Protein AF-A0A3A6NIM0-F1 (afdb_monomer_lite)

pLDDT: mean 79.56, std 12.31, range [43.12, 96.31]

Sequence (168 aa):
MMKQRIIAAMPLISLTLFLGVGIFYQEWEKAAGFFLLIPLSWIVFSKHPLRRLSDFMIIIALGVFLWIGITFEVWHPTWLVFLSIPLVDVIADKKLTPRRLVFIAILGVYILLGVLFDEWNRAWIVLFFIPIINTIFFPNKTFKNMTREPIGERFRRYVINEERDEEN

Radius of gyration: 22.82 Å; chains: 1; bounding box: 58×51×54 Å

Secondary structure (DSSP, 8-state):
-HHHHHHHHHHHHHHHHHHHHHHHH--HHHHGGGGGHHHHHHHHTSS-TGGGHHHHHHHHHHHHHHHHHHHH---TTTTHHHHHHHHHHHHH-S---HHHHHHHHHHHHHHHHHHHH--HHHHGGGGGHHHHHHHHHS--HHHHHHTTS-HHHHHHHHHHHHHHHH--

Foldseek 3Di:
DVLVVVLVCLVVVLVVQLCVCCVPVVCNVVSNVSVVSNVVSVQVSDPCNPVVVLVVLVVVLVVQLVVCCVPVVDNLVSCVSVVVSVVCVLVVDPDDDPLVVLVVVLVVVLVVCCVPVVPSVVSVVSNVVSVVVCCVVPPDVVVVVVVVDDPVVVVVVVVVVVVVVVVD

Structure (mmCIF, N/CA/C/O backbone):
data_AF-A0A3A6NIM0-F1
#
_entry.id   AF-A0A3A6NIM0-F1
#
loop_
_atom_site.group_PDB
_atom_site.id
_atom_site.type_symbol
_atom_site.label_atom_id
_atom_site.label_alt_id
_atom_site.label_comp_id
_atom_site.label_asym_id
_atom_site.label_entity_id
_atom_site.label_seq_id
_atom_site.pdbx_PDB_ins_code
_atom_site.Cartn_x
_atom_site.Cartn_y
_atom_site.Cartn_z
_atom_site.occupancy
_atom_site.B_iso_or_equiv
_atom_site.auth_seq_id
_atom_site.auth_comp_id
_atom_site.auth_asym_id
_atom_site.auth_atom_id
_atom_site.pdbx_PDB_model_num
ATOM 1 N N . MET A 1 1 ? 10.269 24.511 9.379 1.00 59.59 1 MET A N 1
ATOM 2 C CA . MET A 1 1 ? 10.630 24.312 10.799 1.00 59.59 1 MET A CA 1
ATOM 3 C C . MET A 1 1 ? 9.445 23.943 11.703 1.00 59.59 1 MET A C 1
ATOM 5 O O . MET A 1 1 ? 9.507 22.886 12.312 1.00 59.59 1 MET A O 1
ATOM 9 N N . MET A 1 2 ? 8.340 24.708 11.780 1.00 70.00 2 MET A N 1
ATOM 10 C CA . MET A 1 2 ? 7.225 24.386 12.712 1.00 70.00 2 MET A CA 1
ATOM 11 C C . MET A 1 2 ? 6.562 23.012 12.487 1.00 70.00 2 MET A C 1
ATOM 13 O O . MET A 1 2 ? 6.302 22.294 13.446 1.00 70.00 2 MET A O 1
ATOM 17 N N . LYS A 1 3 ? 6.362 22.598 11.228 1.00 73.69 3 LYS A N 1
ATOM 18 C CA . LYS A 1 3 ? 5.732 21.308 10.878 1.00 73.69 3 LYS A CA 1
ATOM 19 C C . LYS A 1 3 ? 6.486 20.088 11.437 1.00 73.69 3 LYS A C 1
ATOM 21 O O . LYS A 1 3 ? 5.866 19.158 11.929 1.00 73.69 3 LYS A O 1
ATOM 26 N N . GLN A 1 4 ? 7.820 20.111 11.412 1.00 77.06 4 GLN A N 1
ATOM 27 C CA . GLN A 1 4 ? 8.660 19.014 11.917 1.00 77.06 4 GLN A CA 1
ATOM 28 C C . GLN A 1 4 ? 8.628 18.917 13.446 1.00 77.06 4 GLN A C 1
ATOM 30 O O . GLN A 1 4 ? 8.593 17.816 13.984 1.00 77.06 4 GLN A O 1
ATOM 35 N N . ARG A 1 5 ? 8.569 20.061 14.142 1.00 81.25 5 ARG A N 1
ATOM 36 C CA . ARG A 1 5 ? 8.421 20.101 15.606 1.00 81.25 5 ARG A CA 1
ATOM 37 C C . ARG A 1 5 ? 7.091 19.493 16.048 1.00 81.25 5 ARG A C 1
ATOM 39 O O . ARG A 1 5 ? 7.057 18.752 17.020 1.00 81.25 5 ARG A O 1
ATOM 46 N N . ILE A 1 6 ? 6.022 19.761 15.296 1.00 81.12 6 ILE A N 1
ATOM 47 C CA . ILE A 1 6 ? 4.699 19.178 15.544 1.00 81.12 6 ILE A CA 1
ATOM 48 C C . ILE A 1 6 ? 4.733 17.661 15.334 1.00 81.12 6 ILE A C 1
ATOM 50 O O . ILE A 1 6 ? 4.309 16.938 16.224 1.00 81.12 6 ILE A O 1
ATOM 54 N N . ILE A 1 7 ? 5.286 17.168 14.218 1.00 82.31 7 ILE A N 1
ATOM 55 C CA . ILE A 1 7 ? 5.404 15.721 13.947 1.00 82.31 7 ILE A CA 1
ATOM 56 C C . ILE A 1 7 ? 6.191 15.010 15.059 1.00 82.31 7 ILE A C 1
ATOM 58 O O . ILE A 1 7 ? 5.758 13.969 15.543 1.00 82.31 7 ILE A O 1
ATOM 62 N N . ALA A 1 8 ? 7.309 15.590 15.506 1.00 83.62 8 ALA A N 1
ATOM 63 C CA . ALA A 1 8 ? 8.135 15.017 16.568 1.00 83.62 8 ALA A CA 1
ATOM 64 C C . ALA A 1 8 ? 7.427 14.979 17.936 1.00 83.62 8 ALA A C 1
ATOM 66 O O . ALA A 1 8 ? 7.703 14.097 18.744 1.00 83.62 8 ALA A O 1
ATOM 67 N N . ALA A 1 9 ? 6.498 15.904 18.194 1.00 89.94 9 ALA A N 1
ATOM 68 C CA . ALA A 1 9 ? 5.733 15.954 19.439 1.00 89.94 9 ALA A CA 1
ATOM 69 C C . ALA A 1 9 ? 4.521 15.002 19.461 1.00 89.94 9 ALA A C 1
ATOM 71 O O . ALA A 1 9 ? 3.948 14.769 20.522 1.00 89.94 9 ALA A O 1
ATOM 72 N N . MET A 1 10 ? 4.113 14.436 18.320 1.00 92.00 10 MET A N 1
ATOM 73 C CA . MET A 1 10 ? 2.891 13.621 18.218 1.00 92.00 10 MET A CA 1
ATOM 74 C C . MET A 1 10 ? 2.877 12.353 19.067 1.00 92.00 10 MET A C 1
ATOM 76 O O . MET A 1 10 ? 1.832 12.090 19.657 1.00 92.00 10 MET A O 1
ATOM 80 N N . PRO A 1 11 ? 3.978 11.587 19.199 1.00 92.44 11 PRO A N 1
ATOM 81 C CA . PRO A 1 11 ? 4.008 10.449 20.114 1.00 92.44 11 PRO A CA 1
ATOM 82 C C . PRO A 1 11 ? 3.717 10.862 21.559 1.00 92.44 11 PRO A C 1
ATOM 84 O O . PRO A 1 11 ? 2.947 10.197 22.245 1.00 92.44 11 PRO A O 1
ATOM 87 N N . LEU A 1 12 ? 4.262 12.003 21.995 1.00 95.25 12 LEU A N 1
ATOM 88 C CA . LEU A 1 12 ? 4.029 12.543 23.334 1.00 95.25 12 LEU A CA 1
ATOM 89 C C . LEU A 1 12 ? 2.577 13.013 23.503 1.00 95.25 12 LEU A C 1
ATOM 91 O O . LEU A 1 12 ? 1.937 12.687 24.496 1.00 95.25 12 LEU A O 1
ATOM 95 N N . ILE A 1 13 ? 2.035 13.744 22.525 1.00 92.69 13 ILE A N 1
ATOM 96 C CA . ILE A 1 13 ? 0.644 14.230 22.552 1.00 92.69 13 ILE A CA 1
ATOM 97 C C . ILE A 1 13 ? -0.339 13.051 22.576 1.00 92.69 13 ILE A C 1
ATOM 99 O O . ILE A 1 13 ? -1.258 13.029 23.391 1.00 92.69 13 ILE A O 1
ATOM 103 N N . SER A 1 14 ? -0.115 12.053 21.719 1.00 94.19 14 SER A N 1
ATOM 104 C CA . SER A 1 14 ? -0.895 10.816 21.669 1.00 94.19 14 SER A CA 1
ATOM 105 C C . SER A 1 14 ? -0.870 10.077 23.003 1.00 94.19 14 SER A C 1
ATOM 107 O O . SER A 1 14 ? -1.913 9.626 23.467 1.00 94.19 14 SER A O 1
ATOM 109 N N . LEU A 1 15 ? 0.308 9.944 23.616 1.00 95.31 15 LEU A N 1
ATOM 110 C CA . LEU A 1 15 ? 0.467 9.278 24.907 1.00 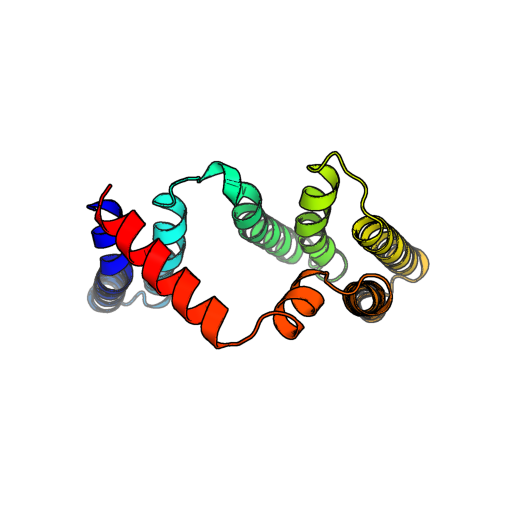95.31 15 LEU A CA 1
ATOM 111 C C . LEU A 1 15 ? -0.309 10.013 26.006 1.00 95.31 15 LEU A C 1
ATOM 113 O O . LEU A 1 15 ? -1.031 9.384 26.774 1.00 95.31 15 LEU A O 1
ATOM 117 N N . THR A 1 16 ? -0.196 11.341 26.061 1.00 96.31 16 THR A N 1
ATOM 118 C CA . THR A 1 16 ? -0.900 12.160 27.055 1.00 96.31 16 THR A CA 1
ATOM 119 C C . THR A 1 16 ? -2.416 12.028 26.919 1.00 96.31 16 THR A C 1
ATOM 121 O O . THR A 1 16 ? -3.106 11.878 27.924 1.00 96.31 16 THR A O 1
ATOM 124 N N . LEU A 1 17 ? -2.944 12.027 25.690 1.00 94.62 17 LEU A N 1
ATOM 125 C CA . LEU A 1 17 ? -4.375 11.824 25.437 1.00 94.62 17 LEU A CA 1
ATOM 126 C C . LEU A 1 17 ? -4.829 10.402 25.786 1.00 94.62 17 LEU A C 1
ATOM 128 O O . LEU A 1 17 ? -5.872 10.238 26.416 1.00 94.62 17 LEU A O 1
ATOM 132 N N . PHE A 1 18 ? -4.032 9.390 25.432 1.00 95.50 18 PHE A N 1
ATOM 133 C CA . PHE A 1 18 ? -4.295 7.995 25.783 1.00 95.50 18 PHE A CA 1
ATOM 134 C C . PHE A 1 18 ? -4.392 7.806 27.300 1.00 95.50 18 PHE A C 1
ATOM 136 O O . PHE A 1 18 ? -5.378 7.265 27.795 1.00 95.50 18 PHE A O 1
ATOM 143 N N . LEU A 1 19 ? -3.397 8.300 28.043 1.00 96.19 19 LEU A N 1
ATOM 144 C CA . LEU A 1 19 ? -3.370 8.202 29.500 1.00 96.19 19 LEU A CA 1
ATOM 145 C C . LEU A 1 19 ? -4.482 9.031 30.143 1.00 96.19 19 LEU A C 1
ATOM 147 O O . LEU A 1 19 ? -5.120 8.557 31.075 1.00 96.19 19 LEU A O 1
ATOM 151 N N . GLY A 1 20 ? -4.758 10.234 29.635 1.00 95.94 20 GLY A N 1
ATOM 152 C CA . GLY A 1 20 ? -5.856 11.063 30.126 1.00 95.94 20 GLY A CA 1
ATOM 153 C C . GLY A 1 20 ? -7.197 10.344 30.004 1.00 95.94 20 GLY A C 1
ATOM 154 O O . GLY A 1 20 ? -7.900 10.167 30.996 1.00 95.94 20 GLY A O 1
ATOM 155 N N . VAL A 1 21 ? -7.538 9.856 28.811 1.00 95.00 21 VAL A N 1
ATOM 156 C CA . VAL A 1 21 ? -8.824 9.176 28.606 1.00 95.00 21 VAL A CA 1
ATOM 157 C C . VAL A 1 21 ? -8.883 7.832 29.337 1.00 95.00 21 VAL A C 1
ATOM 159 O O . VAL A 1 21 ? -9.898 7.524 29.960 1.00 95.00 21 VAL A O 1
ATOM 162 N N . GLY A 1 22 ? -7.785 7.073 29.349 1.00 92.62 22 GLY A N 1
ATOM 163 C CA . GLY A 1 22 ? -7.688 5.808 30.078 1.00 92.62 22 GLY A CA 1
ATOM 164 C C . GLY A 1 22 ? -7.839 5.963 31.594 1.00 92.62 22 GLY A C 1
ATOM 165 O O . GLY A 1 22 ? -8.506 5.149 32.224 1.00 92.62 22 GLY A O 1
ATOM 166 N N . ILE A 1 23 ? -7.287 7.023 32.192 1.00 95.62 23 ILE A N 1
ATOM 167 C CA . ILE A 1 23 ? -7.361 7.245 33.645 1.00 95.62 23 ILE A CA 1
ATOM 168 C C . ILE A 1 23 ? -8.702 7.868 34.053 1.00 95.62 23 ILE A C 1
ATOM 170 O O . ILE A 1 23 ? -9.320 7.393 35.003 1.00 95.62 23 ILE A O 1
ATOM 174 N N . PHE A 1 24 ? -9.166 8.915 33.359 1.00 95.94 24 PHE A N 1
ATOM 175 C CA . PHE A 1 24 ? -10.375 9.649 33.762 1.00 95.94 24 PHE A CA 1
ATOM 176 C C . PHE A 1 24 ? -11.676 8.931 33.394 1.00 95.94 24 PHE A C 1
ATOM 178 O O . PHE A 1 24 ? -12.638 8.999 34.154 1.00 95.94 24 PHE A O 1
ATOM 185 N N . TYR A 1 25 ? -11.713 8.252 32.246 1.00 93.06 25 TYR A N 1
ATOM 186 C CA . TYR A 1 25 ? -12.935 7.635 31.720 1.00 93.06 25 TYR A CA 1
ATOM 187 C C . TYR A 1 25 ? -12.893 6.100 31.749 1.00 93.06 25 TYR A C 1
ATOM 189 O O . TYR A 1 25 ? -13.901 5.467 31.461 1.00 93.06 25 TYR A O 1
ATOM 197 N N . GLN A 1 26 ? -11.750 5.490 32.096 1.00 91.69 26 GLN A N 1
ATOM 198 C CA . GLN A 1 26 ? -11.525 4.033 32.057 1.00 91.69 26 GLN A CA 1
ATOM 199 C C . GLN A 1 26 ? -11.780 3.375 30.688 1.00 91.69 26 GLN A C 1
ATOM 201 O O . GLN A 1 26 ? -11.884 2.155 30.579 1.00 91.69 26 GLN A O 1
ATOM 206 N N . GLU A 1 27 ? -11.807 4.165 29.613 1.00 91.69 27 GLU A N 1
ATOM 207 C CA . GLU A 1 27 ? -12.074 3.694 28.252 1.00 91.69 27 GLU A CA 1
ATOM 208 C C . GLU A 1 27 ? -10.775 3.439 27.465 1.00 91.69 27 GLU A C 1
ATOM 210 O O . GLU A 1 27 ? -10.492 4.093 26.460 1.00 91.69 27 GLU A O 1
ATOM 215 N N . TRP A 1 28 ? -9.967 2.473 27.912 1.00 90.25 28 TRP A N 1
ATOM 216 C CA . TRP A 1 28 ? -8.664 2.144 27.308 1.00 90.25 28 TRP A CA 1
ATOM 217 C C . TRP A 1 28 ? -8.745 1.761 25.825 1.00 90.25 28 TRP A C 1
ATOM 219 O O . TRP A 1 28 ? -7.873 2.131 25.037 1.00 90.25 28 TRP A O 1
ATOM 229 N N . GLU A 1 29 ? -9.814 1.066 25.434 1.00 86.75 29 GLU A N 1
ATOM 230 C CA . GLU A 1 29 ? -10.038 0.631 24.052 1.00 86.75 29 GLU A CA 1
ATOM 231 C C . GLU A 1 29 ? -10.254 1.817 23.107 1.00 86.75 29 GLU A C 1
ATOM 233 O O . GLU A 1 29 ? -9.649 1.882 22.037 1.00 86.75 29 GLU A O 1
ATOM 238 N N . LYS A 1 30 ? -11.060 2.804 23.518 1.00 85.25 30 LYS A N 1
ATOM 239 C CA . LYS A 1 30 ? -11.299 4.009 22.711 1.00 85.25 30 LYS A CA 1
ATOM 240 C C . LYS A 1 30 ? -10.098 4.949 22.753 1.00 85.25 30 LYS A C 1
ATOM 242 O O . LYS A 1 30 ? -9.744 5.544 21.736 1.00 85.25 30 LYS A O 1
ATOM 247 N N . ALA A 1 31 ? -9.424 5.031 23.901 1.00 89.50 31 ALA A N 1
ATOM 248 C CA . ALA A 1 31 ? -8.204 5.809 24.065 1.00 89.50 31 ALA A CA 1
ATOM 249 C C . ALA A 1 31 ? -7.076 5.321 23.140 1.00 89.50 31 ALA A C 1
ATOM 251 O O . ALA A 1 31 ? -6.295 6.133 22.642 1.00 89.50 31 ALA A O 1
ATOM 252 N N . ALA A 1 32 ? -6.990 4.016 22.852 1.00 89.25 32 ALA A N 1
ATOM 253 C CA . ALA A 1 32 ? -5.993 3.478 21.924 1.00 89.25 32 ALA A CA 1
ATOM 254 C C . ALA A 1 32 ? -6.079 4.118 20.522 1.00 89.25 32 ALA A C 1
ATOM 256 O O . ALA A 1 32 ? -5.066 4.232 19.830 1.00 89.25 32 ALA A O 1
ATOM 257 N N . GLY A 1 33 ? -7.255 4.630 20.134 1.00 88.88 33 GLY A N 1
ATOM 258 C CA . GLY A 1 33 ? -7.449 5.386 18.898 1.00 88.88 33 GLY A CA 1
ATOM 259 C C . GLY A 1 33 ? -6.557 6.629 18.776 1.00 88.88 33 GLY A C 1
ATOM 260 O O . GLY A 1 33 ? -6.203 7.009 17.661 1.00 88.88 33 GLY A O 1
ATOM 261 N N . PHE A 1 34 ? -6.106 7.230 19.885 1.00 92.69 34 PHE A N 1
ATOM 262 C CA . PHE A 1 34 ? -5.208 8.391 19.840 1.00 92.69 34 PHE A CA 1
ATOM 263 C C . PHE A 1 34 ? -3.828 8.065 19.256 1.00 92.69 34 PHE A C 1
ATOM 265 O O . PHE A 1 34 ? -3.219 8.946 18.648 1.00 92.69 34 PHE A O 1
ATOM 272 N N . PHE A 1 35 ? -3.370 6.808 19.322 1.00 92.12 35 PHE A N 1
ATOM 273 C CA . PHE A 1 35 ? -2.113 6.391 18.686 1.00 92.12 35 PHE A CA 1
ATOM 274 C C . PHE A 1 35 ? -2.131 6.520 17.163 1.00 92.12 35 PHE A C 1
ATOM 276 O O . PHE A 1 35 ? -1.072 6.679 16.554 1.00 92.12 35 PHE A O 1
ATOM 283 N N . LEU A 1 36 ? -3.315 6.570 16.543 1.00 87.31 36 LEU A N 1
ATOM 284 C CA . LEU A 1 36 ? -3.449 6.850 15.113 1.00 87.31 36 LEU A CA 1
ATOM 285 C C . LEU A 1 36 ? -2.987 8.267 14.741 1.00 87.31 36 LEU A C 1
ATOM 287 O O . LEU A 1 36 ? -2.639 8.497 13.585 1.00 87.31 36 LEU A O 1
ATOM 291 N N . LEU A 1 37 ? -2.894 9.201 15.697 1.00 85.00 37 LEU A N 1
ATOM 292 C CA . LEU A 1 37 ? -2.361 10.548 15.457 1.00 85.00 37 LEU A CA 1
ATOM 293 C C . LEU A 1 37 ? -0.893 10.536 15.014 1.00 85.00 37 LEU A C 1
ATOM 295 O O . LEU A 1 37 ? -0.470 11.443 14.297 1.00 85.00 37 LEU A O 1
ATOM 299 N N . ILE A 1 38 ? -0.122 9.512 15.391 1.00 88.12 38 ILE A N 1
ATOM 300 C CA . ILE A 1 38 ? 1.289 9.374 15.012 1.00 88.12 38 ILE A CA 1
ATOM 301 C C . ILE A 1 38 ? 1.426 9.191 13.488 1.00 88.12 38 ILE A C 1
ATOM 303 O O . ILE A 1 38 ? 2.034 10.052 12.840 1.00 88.12 38 ILE A O 1
ATOM 307 N N . PRO A 1 39 ? 0.838 8.144 12.871 1.00 78.62 39 PRO A N 1
ATOM 308 C CA . PRO A 1 39 ? 0.859 7.998 11.422 1.00 78.62 39 PRO A CA 1
ATOM 309 C C . PRO A 1 39 ? 0.063 9.104 10.715 1.00 78.62 39 PRO A C 1
ATOM 311 O O . PRO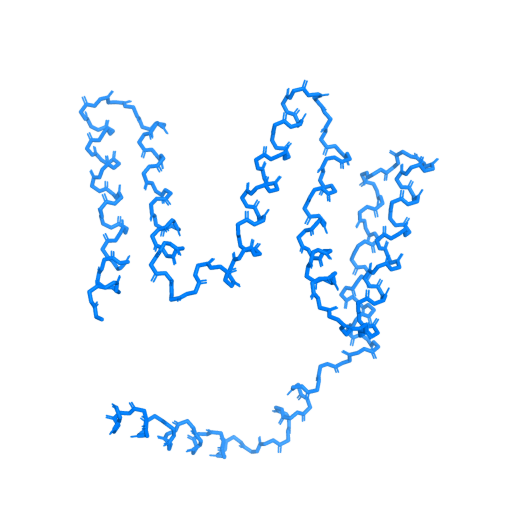 A 1 39 ? 0.522 9.599 9.685 1.00 78.62 39 PRO A O 1
ATOM 314 N N . LEU A 1 40 ? -1.072 9.563 11.266 1.00 77.19 40 LEU A N 1
ATOM 315 C CA . LEU A 1 40 ? -1.850 10.643 10.643 1.00 77.19 40 LEU A CA 1
ATOM 316 C C . LEU A 1 40 ? -1.065 11.952 10.541 1.00 77.19 40 LEU A C 1
ATOM 318 O O . LEU A 1 40 ? -1.111 12.610 9.503 1.00 77.19 40 LEU A O 1
ATOM 322 N N . SER A 1 41 ? -0.324 12.341 11.577 1.00 79.69 41 SER A N 1
ATOM 323 C CA . SER A 1 41 ? 0.435 13.594 11.555 1.00 79.69 41 SER A CA 1
ATOM 324 C C . SER A 1 41 ? 1.537 13.583 10.498 1.00 79.69 41 SER A C 1
ATOM 326 O O . SER A 1 41 ? 1.709 14.558 9.759 1.00 79.69 41 SER A O 1
ATOM 328 N N . TRP A 1 42 ? 2.223 12.444 10.349 1.00 71.62 42 TRP A N 1
ATOM 329 C CA . TRP A 1 42 ? 3.208 12.240 9.286 1.00 71.62 42 TRP A CA 1
ATOM 330 C C . TRP A 1 42 ? 2.604 12.385 7.879 1.00 71.62 42 TRP A C 1
ATOM 332 O O . TRP A 1 42 ? 3.273 12.833 6.940 1.00 71.62 42 TRP A O 1
ATOM 342 N N . ILE A 1 43 ? 1.334 12.010 7.720 1.00 68.56 43 ILE A N 1
ATOM 343 C CA . ILE A 1 43 ? 0.594 12.101 6.459 1.00 68.56 43 ILE A CA 1
ATOM 344 C C . ILE A 1 43 ? 0.137 13.544 6.196 1.00 68.56 43 ILE A C 1
ATOM 346 O O . ILE A 1 43 ? 0.415 14.078 5.123 1.00 68.56 43 ILE A O 1
ATOM 350 N N . VAL A 1 44 ? -0.494 14.199 7.176 1.00 72.25 44 VAL A N 1
ATOM 351 C CA . VAL A 1 44 ? -1.087 15.546 7.043 1.00 72.25 44 VAL A CA 1
ATOM 352 C C . VAL A 1 44 ? -0.031 16.630 6.816 1.00 72.25 44 VAL A C 1
ATOM 354 O O . VAL A 1 44 ? -0.245 17.559 6.038 1.00 72.25 44 VAL A O 1
ATOM 357 N N . PHE A 1 45 ? 1.132 16.523 7.462 1.00 69.12 45 PHE A N 1
ATOM 358 C CA . PHE A 1 45 ? 2.180 17.547 7.381 1.00 69.12 45 PHE A CA 1
ATOM 359 C C . PHE A 1 45 ? 3.241 17.293 6.298 1.00 69.12 45 PHE A C 1
ATOM 361 O O . PHE A 1 45 ? 4.166 18.100 6.140 1.00 69.12 45 PHE A O 1
ATOM 368 N N . SER A 1 46 ? 3.093 16.221 5.513 1.00 61.72 46 SER A N 1
ATOM 369 C CA . SER A 1 46 ? 3.933 15.941 4.346 1.00 61.72 46 SER A CA 1
ATOM 370 C C . SER A 1 46 ? 3.790 17.032 3.274 1.00 61.72 46 SER A C 1
ATOM 372 O O . SER A 1 46 ? 2.694 17.507 2.986 1.00 61.72 46 SER A O 1
ATOM 374 N N . LYS A 1 47 ? 4.905 17.429 2.640 1.00 57.41 47 LYS A N 1
ATOM 375 C CA . LYS A 1 47 ? 4.952 18.497 1.616 1.00 57.41 47 LYS A CA 1
ATOM 376 C C . LYS A 1 47 ? 4.145 18.176 0.339 1.00 57.41 47 LYS A C 1
ATOM 378 O O . LYS A 1 47 ? 3.867 19.091 -0.431 1.00 57.41 47 LYS A O 1
ATOM 383 N N . HIS A 1 48 ? 3.748 16.919 0.118 1.00 58.81 48 HIS A N 1
ATOM 384 C CA . HIS A 1 48 ? 2.994 16.487 -1.066 1.00 58.81 48 HIS A CA 1
ATOM 385 C C . HIS A 1 48 ? 1.838 15.528 -0.708 1.00 58.81 48 HIS A C 1
ATOM 387 O O . HIS A 1 48 ? 1.951 14.327 -0.958 1.00 58.81 48 HIS A O 1
ATOM 393 N N . PRO A 1 49 ? 0.713 16.023 -0.157 1.00 50.91 49 PRO A N 1
ATOM 394 C CA . PRO A 1 49 ? -0.403 15.171 0.272 1.00 50.91 49 PRO A CA 1
ATOM 395 C C . PRO A 1 49 ? -1.054 14.407 -0.895 1.00 50.91 49 PRO A C 1
ATOM 397 O O . PRO A 1 49 ? -1.409 13.244 -0.749 1.00 50.91 49 PRO A O 1
ATOM 400 N N . LEU A 1 50 ? -1.124 15.018 -2.084 1.00 47.00 50 LEU A N 1
ATOM 401 C CA . LEU A 1 50 ? -1.713 14.414 -3.290 1.00 47.00 50 LEU A CA 1
ATOM 402 C C . LEU A 1 50 ? -0.788 13.407 -3.988 1.00 47.00 50 LEU A C 1
ATOM 404 O O . LEU A 1 50 ? -1.257 12.465 -4.616 1.00 47.00 50 LEU A O 1
ATOM 408 N N . ARG A 1 51 ? 0.536 13.566 -3.863 1.00 52.56 51 ARG A N 1
ATOM 409 C CA . ARG A 1 51 ? 1.515 12.643 -4.468 1.00 52.56 51 ARG A CA 1
ATOM 410 C C . ARG A 1 51 ? 1.673 11.344 -3.657 1.00 52.56 51 ARG A C 1
ATOM 412 O O . ARG A 1 51 ? 2.344 10.431 -4.112 1.00 52.56 51 ARG A O 1
ATOM 419 N N . ARG A 1 52 ? 1.017 11.273 -2.491 1.00 54.09 52 ARG A N 1
ATOM 420 C CA . ARG A 1 52 ? 0.840 10.096 -1.624 1.00 54.09 52 ARG A CA 1
ATOM 421 C C . ARG A 1 52 ? -0.587 9.530 -1.674 1.00 54.09 52 ARG A C 1
ATOM 423 O O . ARG A 1 52 ? -1.008 8.846 -0.749 1.00 54.09 52 ARG A O 1
ATOM 430 N N . LEU A 1 53 ? -1.359 9.778 -2.735 1.00 53.75 53 LEU A N 1
ATOM 431 C CA . LEU A 1 53 ? -2.669 9.127 -2.886 1.00 53.75 53 LEU A CA 1
ATOM 432 C C . LEU A 1 53 ? -2.549 7.586 -2.881 1.00 53.75 53 LEU A C 1
ATOM 434 O O . LEU A 1 53 ? -3.462 6.911 -2.419 1.00 53.75 53 LEU A O 1
ATOM 438 N N . SER A 1 54 ? -1.395 7.035 -3.291 1.00 56.25 54 SER A N 1
ATOM 439 C CA . SER A 1 54 ? -1.064 5.609 -3.124 1.00 56.25 54 SER A CA 1
ATOM 440 C C . SER A 1 54 ? -1.053 5.157 -1.661 1.00 56.25 54 SER A C 1
ATOM 442 O O . SER A 1 54 ? -1.437 4.030 -1.371 1.00 56.25 54 SER A O 1
ATOM 444 N N . ASP A 1 55 ? -0.663 6.030 -0.730 1.00 64.31 55 ASP A N 1
ATOM 445 C CA . ASP A 1 55 ? -0.617 5.716 0.701 1.00 64.31 55 ASP A CA 1
ATOM 446 C C . ASP A 1 55 ? -2.034 5.748 1.301 1.00 64.31 55 ASP A C 1
ATOM 448 O O . ASP A 1 55 ? -2.359 4.949 2.177 1.00 64.31 55 ASP A O 1
ATOM 452 N N . PHE A 1 56 ? -2.920 6.603 0.771 1.00 70.38 56 PHE A N 1
ATOM 453 C CA . PHE A 1 56 ? -4.350 6.586 1.105 1.00 70.38 56 PHE A CA 1
ATOM 454 C C . PHE A 1 56 ? -5.066 5.352 0.557 1.00 70.38 56 PHE A C 1
ATOM 456 O O . PHE A 1 56 ? -5.990 4.858 1.202 1.00 70.38 56 PHE A O 1
ATOM 463 N N . MET A 1 57 ? -4.628 4.821 -0.589 1.00 73.94 57 MET A N 1
ATOM 464 C CA . MET A 1 57 ? -5.213 3.606 -1.161 1.00 73.94 57 MET A CA 1
ATOM 465 C C . MET A 1 57 ? -5.102 2.411 -0.216 1.00 73.94 57 MET A C 1
ATOM 467 O O . MET A 1 57 ? -6.005 1.588 -0.211 1.00 73.94 57 MET A O 1
ATOM 471 N N . ILE A 1 58 ? -4.075 2.338 0.639 1.00 79.75 58 ILE A N 1
ATOM 472 C CA . ILE A 1 58 ? -3.965 1.282 1.660 1.00 79.75 58 ILE A CA 1
ATOM 473 C C . ILE A 1 58 ? -5.100 1.386 2.685 1.00 79.75 58 ILE A C 1
ATOM 475 O O . ILE A 1 58 ? -5.744 0.387 2.995 1.00 79.75 58 ILE A O 1
ATOM 479 N N . ILE A 1 59 ? -5.370 2.591 3.193 1.00 80.50 59 ILE A N 1
ATOM 480 C CA . ILE A 1 59 ? -6.421 2.828 4.195 1.00 80.50 59 ILE A CA 1
ATOM 481 C C . ILE A 1 59 ? -7.804 2.601 3.577 1.00 80.50 59 ILE A C 1
ATOM 483 O O . ILE A 1 59 ? -8.655 1.958 4.187 1.00 80.50 59 ILE A O 1
ATOM 487 N N . ILE A 1 60 ? -8.016 3.085 2.351 1.00 8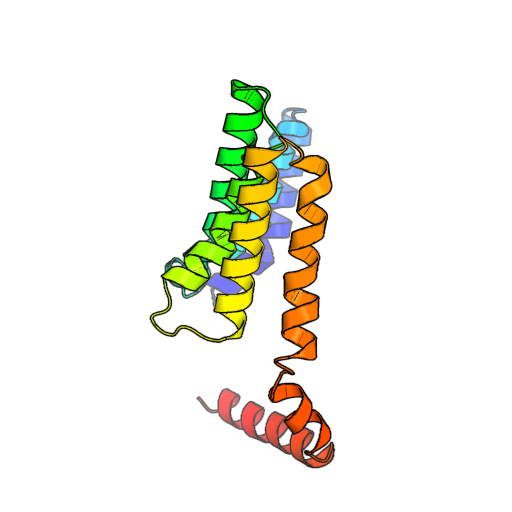2.75 60 ILE A N 1
ATOM 488 C CA . ILE A 1 60 ? -9.268 2.892 1.611 1.00 82.75 60 ILE A CA 1
ATOM 489 C C . ILE A 1 60 ? -9.481 1.405 1.315 1.00 82.75 60 ILE A C 1
ATOM 491 O O . ILE A 1 60 ? -10.560 0.883 1.582 1.00 82.75 60 ILE A O 1
ATOM 495 N N . ALA A 1 61 ? -8.454 0.705 0.826 1.00 85.75 61 ALA A N 1
ATOM 496 C CA . ALA A 1 61 ? -8.513 -0.726 0.553 1.00 85.75 61 ALA A CA 1
ATOM 497 C C . ALA A 1 61 ? -8.823 -1.529 1.817 1.00 85.75 61 ALA A C 1
ATOM 499 O O . ALA A 1 61 ? -9.666 -2.419 1.774 1.00 85.75 61 ALA A O 1
ATOM 500 N N . LEU A 1 62 ? -8.202 -1.182 2.948 1.00 86.62 62 LEU A N 1
ATOM 501 C CA . LEU A 1 62 ? -8.478 -1.812 4.236 1.00 86.62 62 LEU A CA 1
ATOM 502 C C . LEU A 1 62 ? -9.920 -1.558 4.695 1.00 86.62 62 LEU A C 1
ATOM 504 O O . LEU A 1 62 ? -10.595 -2.491 5.117 1.00 86.62 62 LEU A O 1
ATOM 508 N N . GLY A 1 63 ? -10.406 -0.320 4.580 1.00 88.50 63 GLY A N 1
ATOM 509 C CA . GLY A 1 63 ? -11.783 0.032 4.926 1.00 88.50 63 GLY A CA 1
ATOM 510 C C . GLY A 1 63 ? -12.806 -0.729 4.081 1.00 88.50 63 GLY A C 1
ATOM 511 O O . GLY A 1 63 ? -13.740 -1.307 4.627 1.00 88.50 63 GLY A O 1
ATOM 512 N N . VAL A 1 64 ? -12.593 -0.799 2.764 1.00 86.38 64 VAL A N 1
ATOM 513 C CA . VAL A 1 64 ? -13.440 -1.568 1.838 1.00 86.38 64 VAL A CA 1
ATOM 514 C C . VAL A 1 64 ? -13.361 -3.067 2.132 1.00 86.38 64 VAL A C 1
ATOM 516 O O . VAL A 1 64 ? -14.390 -3.738 2.153 1.00 86.38 64 VAL A O 1
ATOM 519 N N . PHE A 1 65 ? -12.165 -3.592 2.406 1.00 87.88 65 PHE A N 1
ATOM 520 C CA . PHE A 1 65 ? -11.962 -4.995 2.760 1.00 87.88 65 PHE A CA 1
ATOM 521 C C . PHE A 1 65 ? -12.725 -5.383 4.029 1.00 87.88 65 PHE A C 1
ATOM 523 O O . PHE A 1 65 ? -13.456 -6.370 4.023 1.00 87.88 65 PHE A O 1
ATOM 530 N N . LEU A 1 66 ? -12.603 -4.584 5.092 1.00 88.06 66 LEU A N 1
ATOM 531 C CA . LEU A 1 66 ? -13.316 -4.813 6.348 1.00 88.06 66 LEU A CA 1
ATOM 532 C C . LEU A 1 66 ? -14.827 -4.652 6.174 1.00 88.06 66 LEU A C 1
ATOM 534 O O . LEU A 1 66 ? -15.587 -5.473 6.674 1.00 88.06 66 LEU A O 1
ATOM 538 N N . TRP A 1 67 ? -15.268 -3.637 5.430 1.00 88.69 67 TRP A N 1
ATOM 539 C CA . TRP A 1 67 ? -16.684 -3.420 5.149 1.00 88.69 67 TRP A CA 1
ATOM 540 C C . TRP A 1 67 ? -17.320 -4.620 4.441 1.00 88.69 67 TRP A C 1
ATOM 542 O O . TRP A 1 67 ? -18.361 -5.114 4.875 1.00 88.69 67 TRP A O 1
ATOM 552 N N . ILE A 1 68 ? -16.682 -5.118 3.377 1.00 87.19 68 ILE A N 1
ATOM 553 C CA . ILE A 1 68 ? -17.180 -6.270 2.618 1.00 87.19 68 ILE A CA 1
ATOM 554 C C . ILE A 1 68 ? -17.083 -7.551 3.453 1.00 87.19 68 ILE A C 1
ATOM 556 O O . ILE A 1 68 ? -18.043 -8.316 3.489 1.00 87.19 68 ILE A O 1
ATOM 560 N N . GLY A 1 69 ? -15.969 -7.766 4.159 1.00 86.06 69 GLY A N 1
ATOM 561 C CA . GLY A 1 69 ? -15.764 -8.945 5.001 1.00 86.06 69 GLY A CA 1
ATOM 562 C C . GLY A 1 69 ? -16.770 -9.051 6.148 1.00 86.06 69 GLY A C 1
ATOM 563 O O . GLY A 1 69 ? -17.248 -10.142 6.434 1.00 86.06 69 GLY A O 1
ATOM 564 N N . ILE A 1 70 ? -17.154 -7.928 6.762 1.00 86.88 70 ILE A N 1
ATOM 565 C CA . ILE A 1 70 ? -18.149 -7.900 7.845 1.00 86.88 70 ILE A CA 1
ATOM 566 C C . ILE A 1 70 ? -19.581 -7.997 7.298 1.00 86.88 70 ILE A C 1
ATOM 568 O O . ILE A 1 70 ? -20.408 -8.683 7.885 1.00 86.88 70 ILE A O 1
ATOM 572 N N . THR A 1 71 ? -19.890 -7.321 6.185 1.00 88.38 71 THR A N 1
ATOM 573 C CA . THR A 1 71 ? -21.266 -7.264 5.649 1.00 88.38 71 THR A CA 1
ATOM 574 C C . THR A 1 71 ? -21.661 -8.540 4.911 1.00 88.38 71 THR A C 1
ATOM 576 O O . THR A 1 71 ? -22.809 -8.967 4.989 1.00 88.38 71 THR A O 1
ATOM 579 N N . PHE A 1 72 ? -20.727 -9.126 4.160 1.00 83.88 72 PHE A N 1
ATOM 580 C CA . PHE A 1 72 ? -20.998 -10.257 3.274 1.00 83.88 72 PHE A CA 1
ATOM 581 C C . PHE A 1 72 ? -20.348 -11.560 3.752 1.00 83.88 72 PHE A C 1
ATOM 583 O O . PHE A 1 72 ? -20.544 -12.574 3.098 1.00 83.88 72 PHE A O 1
ATOM 590 N N . GLU A 1 73 ? -19.559 -11.549 4.838 1.00 82.94 73 GLU A N 1
ATOM 591 C CA . GLU A 1 73 ? -18.777 -12.700 5.348 1.00 82.94 73 GLU A CA 1
ATOM 592 C C . GLU A 1 73 ? -17.798 -13.309 4.326 1.00 82.94 73 GLU A C 1
ATOM 594 O O . GLU A 1 73 ? -17.221 -14.381 4.510 1.00 82.94 73 GLU A O 1
ATOM 599 N N . VAL A 1 74 ? -17.557 -12.582 3.238 1.00 81.00 74 VAL A N 1
ATOM 600 C CA . VAL A 1 74 ? -16.713 -12.992 2.126 1.00 81.00 74 VAL A CA 1
ATOM 601 C C . VAL A 1 74 ? -15.347 -12.331 2.305 1.00 81.00 74 VAL A C 1
ATOM 603 O O . VAL A 1 74 ? -15.171 -11.140 2.057 1.00 81.00 74 VAL A O 1
ATOM 606 N N . TRP A 1 75 ? -14.358 -13.111 2.740 1.00 78.44 75 TRP A N 1
ATOM 607 C CA . TRP A 1 75 ? -12.988 -12.632 2.989 1.00 78.44 75 TRP A CA 1
ATOM 608 C C . TRP A 1 75 ? -12.024 -12.982 1.846 1.00 78.44 75 TRP A C 1
ATOM 610 O O . TRP A 1 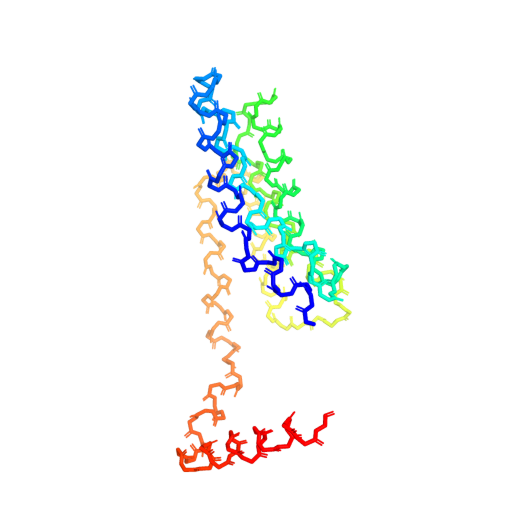75 ? -11.085 -12.242 1.547 1.00 78.44 75 TRP A O 1
ATOM 620 N N . HIS A 1 76 ? -12.266 -14.113 1.180 1.00 69.44 76 HIS A N 1
ATOM 621 C CA . HIS A 1 76 ? -11.319 -14.757 0.265 1.00 69.44 76 HIS A CA 1
ATOM 622 C C . HIS A 1 76 ? -11.255 -14.231 -1.173 1.00 69.44 76 HIS A C 1
ATOM 624 O O . HIS A 1 76 ? -10.213 -14.415 -1.781 1.00 69.44 76 HIS A O 1
ATOM 630 N N . PRO A 1 77 ? -12.269 -13.583 -1.755 1.00 77.69 77 PRO A N 1
ATOM 631 C CA . PRO A 1 77 ? -12.091 -12.790 -2.973 1.00 77.69 77 PRO A CA 1
ATOM 632 C C . PRO A 1 77 ? -11.846 -11.309 -2.646 1.00 77.69 77 PRO A C 1
ATOM 634 O O . PRO A 1 77 ? -11.289 -10.568 -3.447 1.00 77.69 77 PRO A O 1
ATOM 637 N N . THR A 1 78 ? -12.190 -10.862 -1.440 1.00 82.75 78 THR A N 1
ATOM 638 C CA . THR A 1 78 ? -12.151 -9.442 -1.060 1.00 82.75 78 THR A CA 1
ATOM 639 C C . THR A 1 78 ? -10.730 -8.891 -0.944 1.00 82.75 78 THR A C 1
ATOM 641 O O . THR A 1 78 ? -10.501 -7.706 -1.176 1.00 82.75 78 THR A O 1
ATOM 644 N N . TRP A 1 79 ? -9.730 -9.731 -0.672 1.00 82.94 79 TRP A N 1
ATOM 645 C CA . TRP A 1 79 ? -8.329 -9.293 -0.666 1.00 82.94 79 TRP A CA 1
ATOM 646 C C . TRP A 1 79 ? -7.822 -8.817 -2.039 1.00 82.94 79 TRP A C 1
ATOM 648 O O . TRP A 1 79 ? -6.812 -8.113 -2.095 1.00 82.94 79 TRP A O 1
ATOM 658 N N . LEU A 1 80 ? -8.548 -9.096 -3.133 1.00 82.88 80 LEU A N 1
ATOM 659 C CA . LEU A 1 80 ? -8.317 -8.481 -4.447 1.00 82.88 80 LEU A CA 1
ATOM 660 C C . LEU A 1 80 ? -8.280 -6.952 -4.385 1.00 82.88 80 LEU A C 1
ATOM 662 O O . LEU A 1 80 ? -7.568 -6.321 -5.166 1.00 82.88 80 LEU A O 1
ATOM 666 N N . VAL A 1 81 ? -8.995 -6.348 -3.433 1.00 84.25 81 VAL A N 1
ATOM 667 C CA . VAL A 1 81 ? -8.992 -4.899 -3.218 1.00 84.25 81 VAL A CA 1
ATOM 668 C C . VAL A 1 81 ? -7.574 -4.386 -2.936 1.00 84.25 81 VAL A C 1
ATOM 670 O O . VAL A 1 81 ? -7.219 -3.310 -3.408 1.00 84.25 81 VAL A O 1
ATOM 673 N N . PHE A 1 82 ? -6.706 -5.159 -2.276 1.00 83.75 82 PHE A N 1
ATOM 674 C CA . PHE A 1 82 ? -5.311 -4.757 -2.050 1.00 83.75 82 PHE A CA 1
ATOM 675 C C . PHE A 1 82 ? -4.460 -4.791 -3.324 1.00 83.75 82 PHE A C 1
ATOM 677 O O . PHE A 1 82 ? -3.516 -4.012 -3.452 1.00 83.75 82 PHE A O 1
ATOM 684 N N . LEU A 1 83 ? -4.813 -5.628 -4.304 1.00 84.38 83 LEU A N 1
ATOM 685 C CA . LEU A 1 83 ? -4.139 -5.658 -5.607 1.00 84.38 83 LEU A CA 1
ATOM 686 C C . LEU A 1 83 ? -4.493 -4.442 -6.473 1.00 84.38 83 LEU A C 1
ATOM 688 O O . LEU A 1 83 ? -3.768 -4.143 -7.422 1.00 84.38 83 LEU A O 1
ATOM 692 N N . SER A 1 84 ? -5.541 -3.689 -6.118 1.00 78.06 84 SER A N 1
ATOM 693 C CA . SER A 1 84 ? -5.849 -2.411 -6.769 1.00 78.06 84 SER A CA 1
ATOM 694 C C . SER A 1 84 ? -4.744 -1.370 -6.557 1.00 78.06 84 SER A C 1
ATOM 696 O O . SER A 1 84 ? -4.497 -0.564 -7.447 1.00 78.06 84 SER A O 1
ATOM 698 N N . ILE A 1 85 ? -4.014 -1.425 -5.436 1.00 80.50 85 ILE A N 1
ATOM 699 C CA . ILE A 1 85 ? -2.950 -0.469 -5.097 1.00 80.50 85 ILE A CA 1
ATOM 700 C C . ILE A 1 85 ? -1.827 -0.489 -6.155 1.00 80.50 85 ILE A C 1
ATOM 702 O O . ILE A 1 85 ? -1.590 0.544 -6.788 1.00 80.50 85 ILE A O 1
ATOM 706 N N . PRO A 1 86 ? -1.154 -1.630 -6.423 1.00 77.56 86 PRO A N 1
ATOM 707 C CA . PRO A 1 86 ? -0.162 -1.705 -7.494 1.00 77.56 86 PRO A CA 1
ATOM 708 C C . PRO A 1 86 ? -0.785 -1.568 -8.889 1.00 77.56 86 PRO A C 1
ATOM 710 O O . PRO A 1 86 ? -0.121 -1.087 -9.804 1.00 77.56 86 PRO A O 1
ATOM 713 N N . LEU A 1 87 ? -2.051 -1.956 -9.076 1.00 78.62 87 LEU A N 1
ATOM 714 C CA . LEU A 1 87 ? -2.729 -1.815 -10.364 1.00 78.62 87 LEU A CA 1
ATOM 715 C C . LEU A 1 87 ? -2.937 -0.342 -10.746 1.00 78.62 87 LEU A C 1
ATOM 717 O O . LEU A 1 87 ? -2.699 0.031 -11.893 1.00 78.62 87 LEU A O 1
ATOM 721 N N . VAL A 1 88 ? -3.323 0.507 -9.791 1.00 77.12 88 VAL A N 1
ATOM 722 C CA . VAL A 1 88 ? -3.461 1.954 -10.003 1.00 77.12 88 VAL A CA 1
ATOM 723 C C . VAL A 1 88 ? -2.116 2.575 -10.377 1.00 77.12 88 VAL A C 1
ATOM 725 O O . VAL A 1 88 ? -2.079 3.385 -11.299 1.00 77.12 88 VAL A O 1
ATOM 728 N N . ASP A 1 89 ? -1.010 2.162 -9.748 1.00 75.19 89 ASP A N 1
ATOM 729 C CA . ASP A 1 89 ? 0.337 2.628 -10.123 1.00 75.19 89 ASP A CA 1
ATOM 730 C C . ASP A 1 89 ? 0.699 2.253 -11.570 1.00 75.19 89 ASP A C 1
ATOM 732 O O . ASP A 1 89 ? 1.246 3.056 -12.326 1.00 75.19 89 ASP A O 1
ATOM 736 N N . VAL A 1 90 ? 0.335 1.039 -11.990 1.00 77.31 90 VAL A N 1
ATOM 737 C CA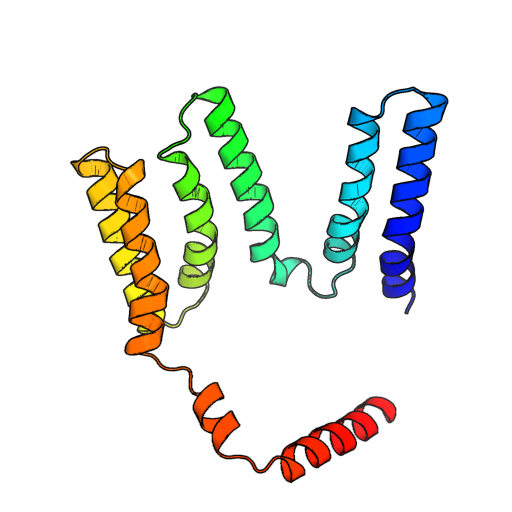 . VAL A 1 90 ? 0.543 0.572 -13.366 1.00 77.31 90 VAL A CA 1
ATOM 738 C C . VAL A 1 90 ? -0.282 1.379 -14.371 1.00 77.31 90 VAL A C 1
ATOM 740 O O . VAL A 1 90 ? 0.235 1.698 -15.440 1.00 77.31 90 VAL A O 1
ATOM 743 N N . ILE A 1 91 ? -1.535 1.706 -14.042 1.00 76.81 91 ILE A N 1
ATOM 744 C CA . ILE A 1 91 ? -2.459 2.440 -14.923 1.00 76.81 91 ILE A CA 1
ATOM 745 C C . ILE A 1 91 ? -2.108 3.932 -15.000 1.00 76.81 91 ILE A C 1
ATOM 747 O O . ILE A 1 91 ? -2.211 4.536 -16.068 1.00 76.81 91 ILE A O 1
ATOM 751 N N . ALA A 1 92 ? -1.711 4.539 -13.880 1.00 74.00 92 ALA A N 1
ATOM 752 C CA . ALA A 1 92 ? -1.410 5.967 -13.799 1.00 74.00 92 ALA A CA 1
ATOM 753 C C . ALA A 1 92 ? -0.202 6.364 -14.661 1.00 74.00 92 ALA A C 1
ATOM 755 O O . ALA A 1 92 ? -0.120 7.488 -15.164 1.00 74.00 92 ALA A O 1
ATOM 756 N N . ASP A 1 93 ? 0.728 5.437 -14.867 1.00 71.12 93 ASP A N 1
ATOM 757 C CA . ASP A 1 93 ? 1.900 5.665 -15.689 1.00 71.12 93 ASP A CA 1
ATOM 758 C C . ASP A 1 93 ? 1.663 5.326 -17.165 1.00 71.12 93 ASP A C 1
ATOM 760 O O . ASP A 1 93 ? 1.391 4.191 -17.547 1.00 71.12 93 ASP A O 1
ATOM 764 N N . LYS A 1 94 ? 1.932 6.291 -18.049 1.00 69.75 94 LYS A N 1
ATOM 765 C CA . LYS A 1 94 ? 1.812 6.109 -19.510 1.00 69.75 94 LYS A CA 1
ATOM 766 C C . LYS A 1 94 ? 2.838 5.145 -20.127 1.00 69.75 94 LYS A C 1
ATOM 768 O O . LYS A 1 94 ? 2.761 4.861 -21.320 1.00 69.75 94 LYS A O 1
ATOM 773 N N . LYS A 1 95 ? 3.838 4.677 -19.370 1.00 77.56 95 LYS A N 1
ATOM 774 C CA . LYS A 1 95 ? 4.923 3.823 -19.882 1.00 77.56 95 LYS A CA 1
ATOM 775 C C . LYS A 1 95 ? 4.721 2.369 -19.462 1.00 77.56 95 LYS A C 1
ATOM 777 O O . LYS A 1 95 ? 4.887 2.016 -18.293 1.00 77.56 95 LYS A O 1
ATOM 782 N N . LEU A 1 96 ? 4.461 1.514 -20.449 1.00 76.75 96 LEU A N 1
ATOM 783 C CA . LEU A 1 96 ? 4.427 0.064 -20.280 1.00 76.75 96 LEU A CA 1
ATOM 784 C C . LEU A 1 96 ? 5.857 -0.477 -20.228 1.00 76.75 96 LEU A C 1
ATOM 786 O O . LEU A 1 96 ? 6.529 -0.625 -21.247 1.00 76.75 96 LEU A O 1
ATOM 790 N N . THR A 1 97 ? 6.345 -0.744 -19.019 1.00 83.75 97 THR A N 1
ATOM 791 C CA . THR A 1 97 ? 7.618 -1.445 -18.834 1.00 83.75 97 THR A CA 1
ATOM 792 C C . THR A 1 97 ? 7.389 -2.961 -18.840 1.00 83.75 97 THR A C 1
ATOM 794 O O . THR A 1 97 ? 6.353 -3.418 -18.351 1.00 83.75 97 THR A O 1
ATOM 797 N N . PRO A 1 98 ? 8.353 -3.772 -19.317 1.00 82.81 98 PRO A N 1
ATOM 798 C CA . PRO A 1 98 ? 8.237 -5.235 -19.300 1.00 82.81 98 PRO A CA 1
ATOM 799 C C . PRO A 1 98 ? 7.911 -5.807 -17.910 1.00 82.81 98 PRO A C 1
ATOM 801 O O . PRO A 1 98 ? 7.104 -6.721 -17.772 1.00 82.81 98 PRO A O 1
ATOM 804 N N . ARG A 1 99 ? 8.458 -5.180 -16.863 1.00 84.12 99 ARG A N 1
ATOM 805 C CA . ARG A 1 99 ? 8.178 -5.471 -15.452 1.00 84.12 99 ARG A CA 1
ATOM 806 C C . ARG A 1 99 ? 6.693 -5.384 -15.088 1.00 84.12 99 ARG A C 1
ATOM 808 O O . ARG A 1 99 ? 6.196 -6.199 -14.313 1.00 84.12 99 ARG A O 1
ATOM 815 N N . ARG A 1 100 ? 5.989 -4.397 -15.643 1.00 84.75 100 ARG A N 1
ATOM 816 C CA . ARG A 1 100 ? 4.551 -4.198 -15.425 1.00 84.75 100 ARG A CA 1
ATOM 817 C C . ARG A 1 100 ? 3.706 -5.162 -16.246 1.00 84.75 100 ARG A C 1
ATOM 819 O O . ARG A 1 100 ? 2.688 -5.622 -15.751 1.00 84.75 100 ARG A O 1
ATOM 826 N N . LEU A 1 101 ? 4.147 -5.525 -17.451 1.00 87.25 101 LEU A N 1
ATOM 827 C CA . LEU A 1 101 ? 3.472 -6.555 -18.248 1.00 87.25 101 LEU A CA 1
ATOM 828 C C . LEU A 1 101 ? 3.465 -7.906 -17.526 1.00 87.25 101 LEU A C 1
ATOM 830 O O . LEU A 1 101 ? 2.426 -8.554 -17.470 1.00 87.25 101 LEU A O 1
ATOM 834 N N . VAL A 1 102 ? 4.588 -8.284 -16.904 1.00 89.06 102 VAL A N 1
ATOM 835 C CA . VAL A 1 102 ? 4.668 -9.483 -16.053 1.00 89.06 102 VAL A CA 1
ATOM 836 C C . VAL A 1 102 ? 3.671 -9.403 -14.896 1.00 89.06 102 VAL A C 1
ATOM 838 O O . VAL A 1 102 ? 2.961 -10.369 -14.638 1.00 89.06 102 VAL A O 1
ATOM 841 N N . PHE A 1 103 ? 3.575 -8.248 -14.231 1.00 88.94 103 PHE A N 1
ATOM 842 C CA . PHE A 1 103 ? 2.596 -8.037 -13.164 1.00 88.94 103 PHE A CA 1
ATOM 843 C C . PHE A 1 103 ? 1.152 -8.237 -13.655 1.00 88.94 103 PHE A C 1
ATOM 845 O O . PHE A 1 103 ? 0.421 -9.025 -13.061 1.00 88.94 103 PHE A O 1
ATOM 852 N N . ILE A 1 104 ? 0.759 -7.588 -14.759 1.00 89.25 104 ILE A N 1
ATOM 853 C CA . ILE A 1 104 ? -0.594 -7.702 -15.332 1.00 89.25 104 ILE A CA 1
ATOM 854 C C . ILE A 1 104 ? -0.890 -9.148 -15.755 1.00 89.25 104 ILE A C 1
ATOM 856 O O . ILE A 1 104 ? -1.976 -9.653 -15.483 1.00 89.25 104 ILE A O 1
ATOM 860 N N . ALA A 1 105 ? 0.068 -9.828 -16.389 1.00 91.06 105 ALA A N 1
ATOM 861 C CA . ALA A 1 105 ? -0.104 -11.204 -16.846 1.00 91.06 105 ALA A CA 1
ATOM 862 C C . ALA A 1 105 ? -0.339 -12.169 -15.675 1.00 91.06 105 ALA A C 1
ATOM 864 O O . ALA A 1 105 ? -1.289 -12.947 -15.699 1.00 91.06 105 ALA A O 1
ATOM 865 N N . ILE A 1 106 ? 0.485 -12.087 -14.626 1.00 91.62 106 ILE A N 1
ATOM 866 C CA . ILE A 1 106 ? 0.354 -12.944 -13.440 1.00 91.62 106 ILE A CA 1
ATOM 867 C C . ILE A 1 106 ? -0.942 -12.635 -12.688 1.00 91.62 106 ILE A C 1
ATOM 869 O O . ILE A 1 106 ? -1.626 -13.557 -12.249 1.00 91.62 106 ILE A O 1
ATOM 873 N N . LEU A 1 107 ? -1.313 -11.356 -12.587 1.00 90.44 107 LEU A N 1
ATOM 874 C CA . LEU A 1 107 ? -2.586 -10.944 -12.003 1.00 90.44 107 LEU A CA 1
ATOM 875 C C . LEU A 1 107 ? -3.776 -11.529 -12.781 1.00 90.44 107 LEU A C 1
ATOM 877 O O . LEU A 1 107 ? -4.705 -12.050 -12.171 1.00 90.44 107 LEU A O 1
ATOM 881 N N . GLY A 1 108 ? -3.725 -11.502 -14.115 1.00 90.56 108 GLY A N 1
ATOM 882 C CA . GLY A 1 108 ? -4.742 -12.107 -14.976 1.00 90.56 108 GLY A CA 1
ATOM 883 C C . GLY A 1 108 ? -4.858 -13.620 -14.783 1.00 90.56 108 GLY A C 1
ATOM 884 O O . GLY A 1 108 ? -5.965 -14.129 -14.641 1.00 90.56 108 GLY A O 1
ATOM 885 N N . VAL A 1 109 ? -3.728 -14.334 -14.701 1.00 91.38 109 VAL A N 1
ATOM 886 C CA . VAL A 1 109 ? -3.704 -15.779 -14.397 1.00 91.38 109 VAL A CA 1
ATOM 887 C C . VAL A 1 109 ? -4.307 -16.059 -13.024 1.00 91.38 109 VAL A C 1
ATOM 889 O O . VAL A 1 109 ? -5.103 -16.980 -12.875 1.00 91.38 109 VAL A O 1
ATOM 892 N N . TYR A 1 110 ? -3.958 -15.256 -12.023 1.00 89.88 110 TYR A N 1
ATOM 893 C CA . TYR A 1 110 ? -4.482 -15.402 -10.674 1.00 89.88 110 TYR A CA 1
ATOM 894 C C . TYR A 1 110 ? -6.011 -15.203 -10.616 1.00 89.88 110 TYR A C 1
ATOM 896 O O . TYR A 1 110 ? -6.706 -16.040 -10.042 1.00 89.88 110 TYR A O 1
ATOM 904 N N . ILE A 1 111 ? -6.546 -14.170 -11.277 1.00 89.69 111 ILE A N 1
ATOM 905 C CA . ILE A 1 111 ? -8.000 -13.947 -11.386 1.00 89.69 111 ILE A CA 1
ATOM 906 C C . ILE A 1 111 ? -8.670 -15.097 -12.148 1.00 89.69 111 ILE A C 1
ATOM 908 O O . ILE A 1 111 ? -9.714 -15.583 -11.724 1.00 89.69 111 ILE A O 1
ATOM 912 N N . LEU A 1 112 ? -8.068 -15.567 -13.244 1.00 91.44 112 LEU A N 1
ATOM 913 C CA . LEU A 1 112 ? -8.597 -16.680 -14.033 1.00 91.44 112 LEU A CA 1
ATOM 914 C C . LEU A 1 112 ? -8.688 -17.969 -13.202 1.00 91.44 112 LEU A C 1
ATOM 916 O O . LEU A 1 112 ? -9.701 -18.659 -13.256 1.00 91.44 112 LEU A O 1
ATOM 920 N N . LEU A 1 113 ? -7.659 -18.274 -12.405 1.00 89.81 113 LEU A N 1
ATOM 921 C CA . LEU A 1 113 ? -7.658 -19.430 -11.506 1.00 89.81 113 LEU A CA 1
ATOM 922 C C . LEU A 1 113 ? -8.702 -19.294 -10.394 1.00 89.81 113 LEU A C 1
ATOM 924 O O . LEU A 1 113 ? -9.395 -20.263 -10.093 1.00 89.81 113 LEU A O 1
ATOM 928 N N . GLY A 1 114 ? -8.831 -18.099 -9.816 1.00 87.69 114 GLY A N 1
ATOM 929 C CA . GLY A 1 114 ? -9.847 -17.810 -8.807 1.00 87.69 114 GLY A CA 1
ATOM 930 C C . GLY A 1 114 ? -11.266 -17.985 -9.345 1.00 87.69 114 GLY A C 1
ATOM 931 O O . GLY A 1 114 ? -12.082 -18.626 -8.703 1.00 87.69 114 GLY A O 1
ATOM 932 N N . VAL A 1 115 ? -11.557 -17.497 -10.553 1.00 87.75 115 VAL A N 1
ATOM 933 C CA . VAL A 1 115 ? -12.905 -17.587 -11.141 1.00 87.75 115 VAL A CA 1
ATOM 934 C C . VAL A 1 115 ? -13.236 -18.994 -11.651 1.00 87.75 115 VAL A C 1
ATOM 936 O O . VAL A 1 115 ? -14.370 -19.434 -11.502 1.00 87.75 115 VAL A O 1
ATOM 939 N N . LEU A 1 116 ? -12.280 -19.707 -12.259 1.00 90.50 116 LEU A N 1
ATOM 940 C CA . LEU A 1 116 ? -12.542 -21.035 -12.835 1.00 90.50 116 LEU A CA 1
ATOM 941 C C . LEU A 1 116 ? -12.581 -22.157 -11.795 1.00 90.50 116 LEU A C 1
ATOM 943 O O . LEU A 1 116 ? -13.330 -23.114 -11.974 1.00 90.50 116 LEU A O 1
ATOM 947 N N . PHE A 1 117 ? -11.755 -22.068 -10.752 1.00 86.06 117 PHE A N 1
ATOM 948 C CA . PHE A 1 117 ? -11.599 -23.144 -9.771 1.00 86.06 117 PHE A CA 1
ATOM 949 C C . PHE A 1 117 ? -12.161 -22.787 -8.390 1.00 86.06 117 PHE A C 1
ATOM 951 O O . PHE A 1 117 ? -12.221 -23.667 -7.543 1.00 86.06 117 PHE A O 1
ATOM 958 N N . ASP A 1 118 ? -12.551 -21.529 -8.149 1.00 83.25 118 ASP A N 1
ATOM 959 C CA . ASP A 1 118 ? -12.937 -20.983 -6.831 1.00 83.25 118 ASP A CA 1
ATOM 960 C C . ASP A 1 118 ? -11.842 -21.114 -5.750 1.00 83.25 118 ASP A C 1
ATOM 962 O O . ASP A 1 118 ? -12.046 -20.942 -4.550 1.00 83.25 118 ASP A O 1
ATOM 966 N N . GLU A 1 119 ? -10.606 -21.373 -6.183 1.00 83.75 119 GLU A N 1
ATOM 967 C CA . GLU A 1 119 ? -9.465 -21.680 -5.322 1.00 83.75 119 GLU A CA 1
ATOM 968 C C . GLU A 1 119 ? -8.625 -20.440 -4.992 1.00 83.75 119 GLU A C 1
ATOM 970 O O . GLU A 1 119 ? -7.392 -20.438 -5.091 1.00 83.75 119 GLU A O 1
ATOM 975 N N . TRP A 1 120 ? -9.283 -19.363 -4.559 1.00 83.56 120 TRP A N 1
ATOM 976 C CA . TRP A 1 120 ? -8.635 -18.096 -4.191 1.00 83.56 120 TRP A CA 1
ATOM 977 C C . TRP A 1 120 ? -7.548 -18.274 -3.119 1.00 83.56 120 TRP A C 1
ATOM 979 O O . TRP A 1 120 ? -6.510 -17.607 -3.164 1.00 83.56 120 TRP A O 1
ATOM 989 N N . ASN A 1 121 ? -7.760 -19.221 -2.197 1.00 79.94 121 ASN A N 1
ATOM 990 C CA . ASN A 1 121 ? -6.861 -19.527 -1.081 1.00 79.94 121 ASN A CA 1
ATOM 991 C C . ASN A 1 121 ? -5.580 -20.268 -1.497 1.00 79.94 121 ASN A C 1
ATOM 993 O O . ASN A 1 121 ? -4.592 -20.244 -0.775 1.00 79.94 121 ASN A O 1
ATOM 997 N N . ARG A 1 122 ? -5.548 -20.936 -2.655 1.00 84.62 122 ARG A N 1
ATOM 998 C CA . ARG A 1 122 ? -4.317 -21.575 -3.164 1.00 84.62 122 ARG A CA 1
ATOM 999 C C . ARG A 1 122 ? -3.688 -20.770 -4.291 1.00 84.62 122 ARG A C 1
ATOM 1001 O O . ARG A 1 122 ? -2.465 -20.716 -4.407 1.00 84.62 122 ARG A O 1
ATOM 1008 N N . ALA A 1 123 ? -4.511 -20.072 -5.066 1.00 86.56 123 ALA A N 1
ATOM 1009 C CA . ALA A 1 123 ? -4.073 -19.283 -6.205 1.00 86.56 123 ALA A CA 1
ATOM 1010 C C . ALA A 1 123 ? -3.142 -18.114 -5.822 1.00 86.56 123 ALA A C 1
ATOM 1012 O O . ALA A 1 123 ? -2.312 -17.727 -6.640 1.00 86.56 123 ALA A O 1
ATOM 1013 N N . TRP A 1 124 ? -3.193 -17.587 -4.590 1.00 85.88 124 TRP A N 1
ATOM 1014 C CA . TRP A 1 124 ? -2.304 -16.494 -4.151 1.00 85.88 124 TRP A CA 1
ATOM 1015 C C . TRP A 1 124 ? -0.806 -16.798 -4.294 1.00 85.88 124 TRP A C 1
ATOM 1017 O O . TRP A 1 124 ? -0.019 -15.875 -4.502 1.00 85.88 124 TRP A O 1
ATOM 1027 N N . ILE A 1 125 ? -0.409 -18.076 -4.266 1.00 88.25 125 ILE A N 1
ATOM 1028 C CA . ILE A 1 125 ? 0.980 -18.507 -4.483 1.00 88.25 125 ILE A CA 1
ATOM 1029 C C . ILE A 1 125 ? 1.516 -17.989 -5.829 1.00 88.25 125 ILE A C 1
ATOM 1031 O O . ILE A 1 125 ? 2.691 -17.641 -5.946 1.00 88.25 125 ILE A O 1
ATOM 1035 N N . VAL A 1 126 ? 0.644 -17.854 -6.832 1.00 89.81 126 VAL A N 1
ATOM 1036 C CA . VAL A 1 126 ? 0.986 -17.346 -8.166 1.00 89.81 126 VAL A CA 1
ATOM 1037 C C . VAL A 1 126 ? 1.528 -15.910 -8.113 1.00 89.81 126 VAL A C 1
ATOM 1039 O O . VAL A 1 126 ? 2.408 -15.554 -8.895 1.00 89.81 126 VAL A O 1
ATOM 1042 N N . LEU A 1 127 ? 1.105 -15.092 -7.145 1.00 88.62 127 LEU A N 1
ATOM 1043 C CA . LEU A 1 127 ? 1.577 -13.711 -7.007 1.00 88.62 127 LEU A CA 1
ATOM 1044 C C . LEU A 1 127 ? 3.057 -13.620 -6.600 1.00 88.62 127 LEU A C 1
ATOM 1046 O O . LEU A 1 127 ? 3.732 -12.662 -6.981 1.00 88.62 127 LEU A O 1
ATOM 1050 N N . PHE A 1 128 ? 3.610 -14.627 -5.913 1.00 89.19 128 PHE A N 1
ATOM 1051 C CA . PHE A 1 128 ? 5.045 -14.667 -5.590 1.00 89.19 128 PHE A CA 1
ATOM 1052 C C . PHE A 1 128 ? 5.935 -14.806 -6.827 1.00 89.19 128 PHE A C 1
ATOM 1054 O O . PHE A 1 128 ? 7.115 -14.454 -6.776 1.00 89.19 128 PHE A O 1
ATOM 1061 N N . PHE A 1 129 ? 5.392 -15.235 -7.969 1.00 89.69 129 PHE A N 1
ATOM 1062 C CA . PHE A 1 129 ? 6.154 -15.254 -9.214 1.00 89.69 129 PHE A CA 1
ATOM 1063 C C . PHE A 1 129 ? 6.463 -13.848 -9.737 1.00 89.69 129 PHE A C 1
ATOM 1065 O O . PHE A 1 129 ? 7.448 -13.684 -10.454 1.00 89.69 129 PHE A O 1
ATOM 1072 N N . ILE A 1 130 ? 5.700 -12.819 -9.341 1.00 90.50 130 ILE A N 1
ATOM 1073 C CA . ILE A 1 130 ? 5.946 -11.427 -9.747 1.00 90.50 130 ILE A CA 1
ATOM 1074 C C . ILE A 1 130 ? 7.374 -10.986 -9.381 1.00 90.50 130 ILE A C 1
ATOM 1076 O O . ILE A 1 130 ? 8.113 -10.596 -10.291 1.00 90.50 130 ILE A O 1
ATOM 1080 N N . PRO A 1 131 ? 7.807 -11.012 -8.101 1.00 87.88 131 PRO A N 1
ATOM 1081 C CA . PRO A 1 131 ? 9.164 -10.613 -7.736 1.00 87.88 131 PRO A CA 1
ATOM 1082 C C . PRO A 1 131 ? 10.233 -11.557 -8.295 1.00 87.88 131 PRO A C 1
ATOM 1084 O O . PRO A 1 131 ? 11.295 -11.074 -8.690 1.00 87.88 131 PRO A O 1
ATOM 1087 N N . ILE A 1 132 ? 9.960 -12.865 -8.382 1.00 88.81 132 ILE A N 1
ATOM 1088 C CA . ILE A 1 132 ? 10.908 -13.862 -8.907 1.00 88.81 132 ILE A CA 1
ATOM 1089 C C . ILE A 1 132 ? 11.227 -13.563 -10.375 1.00 88.81 132 ILE A C 1
ATOM 1091 O O . ILE A 1 132 ? 12.385 -13.336 -10.731 1.00 88.81 132 ILE A O 1
ATOM 1095 N N . ILE A 1 133 ? 10.198 -13.472 -11.220 1.00 89.19 133 ILE A N 1
ATOM 1096 C CA . ILE A 1 133 ? 10.352 -13.193 -12.652 1.00 89.19 133 ILE A CA 1
ATOM 1097 C C . ILE A 1 133 ? 10.957 -11.798 -12.846 1.00 89.19 133 ILE A C 1
ATOM 1099 O O . ILE A 1 133 ? 11.891 -11.633 -13.630 1.00 89.19 133 ILE A O 1
ATOM 1103 N N . ASN A 1 134 ? 10.512 -10.792 -12.086 1.00 87.75 134 ASN A N 1
ATOM 1104 C CA . ASN A 1 134 ? 11.093 -9.455 -12.202 1.00 87.75 134 ASN A CA 1
ATOM 1105 C C . ASN A 1 134 ? 12.573 -9.386 -11.847 1.00 87.75 134 ASN A C 1
ATOM 1107 O O . ASN A 1 134 ? 13.302 -8.603 -12.452 1.00 87.75 134 ASN A O 1
ATOM 1111 N N . THR A 1 135 ? 13.011 -10.161 -10.863 1.00 85.50 135 THR A N 1
ATOM 1112 C CA . THR A 1 135 ? 14.405 -10.148 -10.417 1.00 85.50 135 THR A CA 1
ATOM 1113 C C . THR A 1 135 ? 15.309 -10.863 -11.414 1.00 85.50 135 THR A C 1
ATOM 1115 O O . THR A 1 135 ? 16.381 -10.351 -11.729 1.00 85.50 135 THR A O 1
ATOM 1118 N N . ILE A 1 136 ? 14.860 -12.001 -11.952 1.00 86.69 136 ILE A N 1
ATOM 1119 C CA . ILE A 1 136 ? 15.634 -12.815 -12.898 1.00 86.69 136 ILE A CA 1
ATOM 1120 C C . ILE A 1 136 ? 15.746 -12.124 -14.262 1.00 86.69 136 ILE A C 1
ATOM 1122 O O . ILE A 1 136 ? 16.843 -11.995 -14.802 1.00 86.69 136 ILE A O 1
ATOM 1126 N N . PHE A 1 137 ? 14.627 -11.654 -14.819 1.00 83.44 137 PHE A N 1
ATOM 1127 C CA . PHE A 1 137 ? 14.591 -11.113 -16.182 1.00 83.44 137 PHE A CA 1
ATOM 1128 C C . PHE A 1 137 ? 14.902 -9.614 -16.251 1.00 83.44 137 PHE A C 1
ATOM 1130 O O . PHE A 1 137 ? 15.361 -9.126 -17.285 1.00 83.44 137 PHE A O 1
ATOM 1137 N N . PHE A 1 138 ? 14.684 -8.868 -15.161 1.00 80.31 138 PHE A N 1
ATOM 1138 C CA . PHE A 1 138 ? 14.904 -7.419 -15.115 1.00 80.31 138 PHE A CA 1
ATOM 1139 C C . PHE A 1 138 ? 15.776 -7.014 -13.919 1.00 80.31 138 PHE A C 1
ATOM 1141 O O . PHE A 1 138 ? 15.307 -6.270 -13.044 1.00 80.31 138 PHE A O 1
ATOM 1148 N N . PRO A 1 139 ? 17.050 -7.455 -13.877 1.00 69.75 139 PRO A N 1
ATOM 1149 C CA . PRO A 1 139 ? 17.972 -7.085 -12.812 1.00 69.75 139 PRO A CA 1
ATOM 1150 C C . PRO A 1 139 ? 18.119 -5.562 -12.739 1.00 69.75 139 PRO A C 1
ATOM 1152 O O . PRO A 1 139 ? 18.284 -4.868 -13.749 1.00 69.75 139 PRO A O 1
ATOM 1155 N N . ASN A 1 140 ? 18.023 -5.021 -11.524 1.00 65.81 140 ASN A N 1
ATOM 1156 C CA . ASN A 1 140 ? 18.047 -3.582 -11.303 1.00 65.81 140 ASN A CA 1
ATOM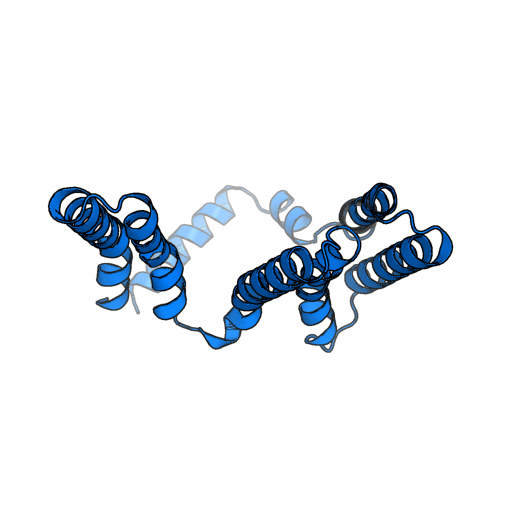 1157 C C . ASN A 1 140 ? 19.410 -2.995 -11.713 1.00 65.81 140 ASN A C 1
ATOM 1159 O O . ASN A 1 140 ? 20.453 -3.380 -11.181 1.00 65.81 140 ASN A O 1
ATOM 1163 N N . LYS A 1 141 ? 19.404 -2.015 -12.624 1.00 63.03 141 LYS A N 1
ATOM 1164 C CA . LYS A 1 141 ? 20.617 -1.333 -13.105 1.00 63.03 141 LYS A CA 1
ATOM 1165 C C . LYS A 1 141 ? 21.376 -0.628 -11.972 1.00 63.03 141 LYS A C 1
ATOM 1167 O O . LYS A 1 141 ? 22.595 -0.512 -12.052 1.00 63.03 141 LYS A O 1
ATOM 1172 N N . THR A 1 142 ? 20.689 -0.229 -10.897 1.00 56.84 142 THR A N 1
ATOM 1173 C CA . THR A 1 142 ? 21.307 0.387 -9.711 1.00 56.84 142 THR A CA 1
ATOM 1174 C C . THR A 1 142 ? 22.351 -0.522 -9.057 1.00 56.84 142 THR A C 1
ATOM 1176 O O . THR A 1 142 ? 23.418 -0.047 -8.674 1.00 56.84 142 THR A O 1
ATOM 1179 N N . PHE A 1 143 ? 22.110 -1.837 -8.999 1.00 53.94 143 PHE A N 1
ATOM 1180 C CA . PHE A 1 143 ? 23.059 -2.788 -8.404 1.00 53.94 143 PHE A CA 1
ATOM 1181 C C . PHE A 1 143 ? 24.367 -2.881 -9.207 1.00 53.94 143 PHE A C 1
ATOM 1183 O O . PHE A 1 143 ? 25.458 -2.984 -8.647 1.00 53.94 143 PHE A O 1
ATOM 1190 N N . LYS A 1 144 ? 24.270 -2.756 -10.536 1.00 55.59 144 LYS A N 1
ATOM 1191 C CA . LYS A 1 144 ? 25.427 -2.751 -11.440 1.00 55.59 144 LYS A CA 1
ATOM 1192 C C . LYS A 1 144 ? 26.309 -1.508 -11.266 1.00 55.59 144 LYS A C 1
ATOM 1194 O O . LYS A 1 144 ? 27.516 -1.590 -11.459 1.00 55.59 144 LYS A O 1
ATOM 1199 N N . ASN A 1 145 ? 25.731 -0.369 -10.888 1.00 56.91 145 ASN A N 1
ATOM 1200 C CA . ASN A 1 145 ? 26.494 0.856 -10.627 1.00 56.91 145 ASN A CA 1
ATOM 1201 C C . ASN A 1 145 ? 27.128 0.832 -9.223 1.00 56.91 145 ASN A C 1
ATOM 1203 O O . ASN A 1 145 ? 28.265 1.261 -9.050 1.00 56.91 145 ASN A O 1
ATOM 1207 N N . MET A 1 146 ? 26.447 0.223 -8.244 1.00 53.47 146 MET A N 1
ATOM 1208 C CA . MET A 1 146 ? 26.946 0.028 -6.875 1.00 53.47 146 MET A CA 1
ATOM 1209 C C . MET A 1 146 ? 28.119 -0.962 -6.768 1.00 53.47 146 MET A C 1
ATOM 1211 O O . MET A 1 146 ? 28.788 -1.022 -5.745 1.00 53.47 146 MET A O 1
ATOM 1215 N N . THR A 1 147 ? 28.411 -1.742 -7.799 1.00 60.03 147 THR A N 1
ATOM 1216 C CA . THR A 1 147 ? 29.600 -2.614 -7.838 1.00 60.03 147 THR A CA 1
ATOM 1217 C C . THR A 1 147 ? 30.750 -2.012 -8.642 1.00 60.03 147 THR A C 1
ATOM 1219 O O . THR A 1 147 ? 31.852 -2.548 -8.617 1.00 60.03 147 THR A O 1
ATOM 1222 N N . ARG A 1 148 ? 30.518 -0.891 -9.338 1.00 61.41 148 ARG A N 1
ATOM 1223 C CA . ARG A 1 148 ? 31.505 -0.255 -10.224 1.00 61.41 148 ARG A CA 1
ATOM 1224 C C . ARG A 1 148 ? 32.200 0.962 -9.622 1.00 61.41 148 ARG A C 1
ATOM 1226 O O . ARG A 1 148 ? 33.317 1.251 -10.025 1.00 61.41 148 ARG A O 1
ATOM 1233 N N . GLU A 1 149 ? 31.576 1.656 -8.674 1.00 64.56 149 GLU A N 1
ATOM 1234 C CA . GLU A 1 149 ? 32.195 2.825 -8.036 1.00 64.56 149 GLU A CA 1
ATOM 1235 C C . GLU A 1 149 ? 33.097 2.429 -6.855 1.00 64.56 149 GLU A C 1
ATOM 1237 O O . GLU A 1 149 ? 32.599 1.762 -5.935 1.00 64.56 149 GLU A O 1
ATOM 1242 N N . PRO A 1 150 ? 34.368 2.875 -6.819 1.00 79.50 150 PRO A N 1
ATOM 1243 C CA . PRO A 1 150 ? 35.236 2.722 -5.658 1.00 79.50 150 PRO A CA 1
ATOM 1244 C C . PRO A 1 150 ? 34.623 3.410 -4.434 1.00 79.50 150 PRO A C 1
ATOM 1246 O O . PRO A 1 150 ? 34.061 4.501 -4.533 1.00 79.50 150 PRO A O 1
ATOM 1249 N N . ILE A 1 151 ? 34.769 2.803 -3.254 1.00 73.56 151 ILE A N 1
ATOM 1250 C CA . ILE A 1 151 ? 34.200 3.311 -1.990 1.00 73.56 151 ILE A CA 1
ATOM 1251 C C . ILE A 1 151 ? 34.620 4.771 -1.716 1.00 73.56 151 ILE A C 1
ATOM 1253 O O . ILE A 1 151 ? 33.815 5.556 -1.216 1.00 73.56 151 ILE A O 1
ATOM 1257 N N . GLY A 1 152 ? 35.837 5.162 -2.114 1.00 78.44 152 GLY A N 1
ATOM 1258 C CA . GLY A 1 152 ? 36.355 6.522 -1.932 1.00 78.44 152 GLY A CA 1
ATOM 1259 C C . GLY A 1 152 ? 35.594 7.607 -2.705 1.00 78.44 152 GLY A C 1
ATOM 1260 O O . GLY A 1 152 ? 35.377 8.696 -2.178 1.00 78.44 152 GLY A O 1
ATOM 1261 N N . GLU A 1 153 ? 35.115 7.319 -3.918 1.00 75.88 153 GLU A N 1
ATOM 1262 C CA . GLU A 1 153 ? 34.352 8.298 -4.709 1.00 75.88 153 GLU A CA 1
ATOM 1263 C C . GLU A 1 153 ? 32.949 8.539 -4.142 1.00 75.88 153 GLU A C 1
ATOM 1265 O O . GLU A 1 153 ? 32.391 9.628 -4.294 1.00 75.88 153 GLU A O 1
ATOM 1270 N N . ARG A 1 154 ? 32.391 7.548 -3.435 1.00 70.50 154 ARG A N 1
ATOM 1271 C CA . ARG A 1 154 ? 31.093 7.682 -2.761 1.00 70.50 154 ARG A CA 1
ATOM 1272 C C . ARG A 1 154 ? 31.179 8.648 -1.599 1.00 70.50 154 ARG A C 1
ATOM 1274 O O . ARG A 1 154 ? 30.378 9.573 -1.535 1.00 70.50 154 ARG A O 1
ATOM 1281 N N . PHE A 1 155 ? 32.173 8.464 -0.729 1.00 73.94 155 PHE A N 1
ATOM 1282 C CA . PHE A 1 155 ? 32.406 9.358 0.407 1.00 73.94 155 PHE A CA 1
ATOM 1283 C C . PHE A 1 155 ? 32.570 10.804 -0.049 1.00 73.94 155 PHE A C 1
ATOM 1285 O O . PHE A 1 155 ? 31.914 11.695 0.481 1.00 73.94 155 PHE A O 1
ATOM 1292 N N . ARG A 1 156 ? 33.365 11.023 -1.102 1.00 76.69 156 ARG A N 1
ATOM 1293 C CA . ARG A 1 156 ? 33.598 12.364 -1.640 1.00 76.69 156 ARG A CA 1
ATOM 1294 C C . ARG A 1 156 ? 32.312 13.039 -2.124 1.00 76.69 156 ARG A C 1
ATOM 1296 O O . ARG A 1 156 ? 32.148 14.236 -1.941 1.00 76.69 156 ARG A O 1
ATOM 1303 N N . ARG A 1 157 ? 31.388 12.278 -2.717 1.00 76.50 157 ARG A N 1
ATOM 1304 C CA . ARG A 1 157 ? 30.109 12.805 -3.211 1.00 76.50 157 ARG A CA 1
ATOM 1305 C C . ARG A 1 157 ? 29.143 13.169 -2.085 1.00 76.50 157 ARG A C 1
ATOM 1307 O O . ARG A 1 157 ? 28.406 14.134 -2.236 1.00 76.50 157 ARG A O 1
ATOM 1314 N N . TYR A 1 158 ? 29.128 12.406 -0.993 1.00 73.69 158 TYR A N 1
ATOM 1315 C CA . TYR A 1 158 ? 28.303 12.741 0.169 1.00 73.69 158 TYR A CA 1
ATOM 1316 C C . TYR A 1 158 ? 28.810 14.010 0.854 1.00 73.69 158 TYR A C 1
ATOM 1318 O O . TYR A 1 158 ? 28.026 14.934 1.009 1.00 73.69 158 TYR A O 1
ATOM 1326 N N . VAL A 1 159 ? 30.117 14.102 1.122 1.00 75.94 159 VAL A N 1
ATOM 1327 C CA . VAL A 1 159 ? 30.723 15.276 1.776 1.00 75.94 159 VAL A CA 1
ATOM 1328 C C . VAL A 1 159 ? 30.525 16.557 0.950 1.00 75.94 159 VAL A C 1
ATOM 1330 O O . VAL A 1 159 ? 30.072 17.562 1.477 1.00 75.94 159 VAL A O 1
ATOM 1333 N N . ILE A 1 160 ? 30.777 16.516 -0.366 1.00 70.56 160 ILE A N 1
ATOM 1334 C CA . ILE A 1 160 ? 30.647 17.707 -1.234 1.00 70.56 160 ILE A CA 1
ATOM 1335 C C . ILE A 1 160 ? 29.185 18.158 -1.401 1.00 70.56 160 ILE A C 1
ATOM 1337 O O . ILE A 1 160 ? 28.920 19.346 -1.568 1.00 70.56 160 ILE A O 1
ATOM 1341 N N . ASN A 1 161 ? 28.225 17.228 -1.414 1.00 65.75 161 ASN A N 1
ATOM 1342 C CA . ASN A 1 161 ? 26.811 17.597 -1.534 1.00 65.75 161 ASN A CA 1
ATOM 1343 C C . ASN A 1 161 ? 26.241 18.124 -0.211 1.00 65.75 161 ASN A C 1
ATOM 1345 O O . ASN A 1 161 ? 25.409 19.021 -0.246 1.00 65.75 161 ASN A O 1
ATOM 1349 N N . GLU A 1 162 ? 26.708 17.604 0.925 1.00 62.03 162 GLU A N 1
ATOM 1350 C CA . GLU A 1 162 ? 26.328 18.078 2.260 1.00 62.03 162 GLU A CA 1
ATOM 1351 C C . GLU A 1 162 ? 26.773 19.535 2.472 1.00 62.03 162 GLU A C 1
ATOM 1353 O O . GLU A 1 162 ? 25.954 20.370 2.841 1.00 62.03 162 GLU A O 1
ATOM 1358 N N . GLU A 1 163 ? 28.003 19.887 2.075 1.00 59.81 163 GLU A N 1
ATOM 1359 C CA . GLU A 1 163 ? 28.499 21.276 2.109 1.00 59.81 163 GLU A CA 1
ATOM 1360 C C . GLU A 1 163 ? 27.671 22.240 1.232 1.00 59.81 163 GLU A C 1
ATOM 1362 O O . GLU A 1 163 ? 27.518 23.414 1.558 1.00 59.81 163 GLU A O 1
ATOM 1367 N N . ARG A 1 164 ? 27.094 21.757 0.124 1.00 56.66 164 ARG A N 1
ATOM 1368 C CA . ARG A 1 164 ? 26.315 22.582 -0.819 1.00 56.66 164 ARG A CA 1
ATOM 1369 C C . ARG A 1 164 ? 24.866 22.816 -0.381 1.00 56.66 164 ARG A C 1
ATOM 1371 O O . ARG A 1 164 ? 24.256 23.807 -0.790 1.00 56.66 164 ARG A O 1
ATOM 1378 N N . ASP A 1 165 ? 24.320 21.896 0.408 1.00 57.47 165 ASP A N 1
ATOM 1379 C CA . ASP A 1 165 ? 22.975 21.996 0.979 1.00 57.47 165 ASP A CA 1
ATOM 1380 C C . ASP A 1 165 ? 22.957 22.869 2.251 1.00 57.47 165 ASP A C 1
ATOM 1382 O O . ASP A 1 165 ? 21.899 23.373 2.620 1.00 57.47 165 ASP A O 1
ATOM 1386 N N . GLU A 1 166 ? 24.109 23.087 2.897 1.00 55.22 166 GLU A N 1
ATOM 1387 C CA . GLU A 1 166 ? 24.262 24.024 4.024 1.00 55.22 166 GLU A CA 1
ATOM 1388 C C . GLU A 1 166 ? 24.426 25.493 3.585 1.00 55.22 166 GLU A C 1
ATOM 1390 O O . GLU A 1 166 ? 24.144 26.404 4.365 1.00 55.22 166 GLU A O 1
ATOM 1395 N N . GLU A 1 167 ? 24.850 25.741 2.341 1.00 51.75 167 GLU A N 1
ATOM 1396 C CA . GLU A 1 167 ? 25.122 27.087 1.807 1.00 51.75 167 GLU A CA 1
ATOM 1397 C C . GLU A 1 167 ? 23.899 27.762 1.128 1.00 51.75 167 GLU A C 1
ATOM 1399 O O . GLU A 1 167 ? 23.993 28.922 0.724 1.00 51.75 167 GLU A O 1
ATOM 1404 N N . ASN A 1 168 ? 22.745 27.078 1.015 1.00 43.12 168 ASN A N 1
ATOM 1405 C CA . ASN A 1 168 ? 21.486 27.594 0.425 1.00 43.12 168 ASN A CA 1
ATOM 1406 C C . ASN A 1 168 ? 20.307 27.597 1.411 1.00 43.12 168 ASN A C 1
ATOM 1408 O O . ASN A 1 168 ? 19.461 28.518 1.310 1.00 43.12 168 ASN A O 1
#